Protein AF-A0A0C2R1R6-F1 (afdb_monomer)

Secondary structure (DSSP, 8-state):
-GGGT---HHHHHHHHHHHHTT-GGGGGSPTT----TT-----SSHHHHHHHHHHHHHHHHHHHHHHHHHHHHHHH-

Structure (mmCIF, N/CA/C/O backbone):
data_AF-A0A0C2R1R6-F1
#
_entry.id   AF-A0A0C2R1R6-F1
#
loop_
_atom_site.group_PDB
_atom_site.id
_atom_site.type_symbol
_atom_site.label_atom_id
_atom_site.label_alt_id
_atom_site.label_comp_id
_atom_site.label_asym_id
_atom_site.label_entity_id
_atom_site.label_seq_id
_atom_site.pdbx_PDB_ins_code
_atom_site.Cartn_x
_atom_site.Cartn_y
_atom_site.Cartn_z
_atom_site.occupancy
_atom_site.B_iso_or_equiv
_atom_site.auth_seq_id
_atom_site.auth_comp_id
_atom_site.auth_asym_id
_atom_site.auth_atom_id
_atom_site.pdbx_PDB_model_num
ATOM 1 N N . MET A 1 1 ? 0.742 16.593 3.688 1.00 63.12 1 MET A N 1
ATOM 2 C CA . MET A 1 1 ? 1.380 16.546 2.357 1.00 63.12 1 MET A CA 1
ATOM 3 C C . MET A 1 1 ? 2.878 16.349 2.537 1.00 63.12 1 MET A C 1
ATOM 5 O O . MET A 1 1 ? 3.321 15.220 2.402 1.00 63.12 1 MET A O 1
ATOM 9 N N . GLU A 1 2 ? 3.607 17.352 3.032 1.00 73.19 2 GLU A N 1
ATOM 10 C CA . GLU A 1 2 ? 5.063 17.286 3.269 1.00 73.19 2 GLU A CA 1
ATOM 11 C C . GLU A 1 2 ? 5.500 16.207 4.280 1.00 73.19 2 GLU A C 1
ATOM 13 O O . GLU A 1 2 ? 6.373 15.403 3.972 1.00 73.19 2 GLU A O 1
ATOM 18 N N . LYS A 1 3 ? 4.801 16.075 5.422 1.00 77.44 3 LYS A N 1
ATOM 19 C CA . LYS A 1 3 ? 5.040 15.012 6.430 1.00 77.44 3 LYS A CA 1
ATOM 20 C C . LYS A 1 3 ? 5.056 13.587 5.852 1.00 77.44 3 LYS A C 1
ATOM 22 O O . LYS A 1 3 ? 5.698 12.707 6.411 1.00 77.44 3 LYS A O 1
ATOM 27 N N . TYR A 1 4 ? 4.322 13.360 4.764 1.00 72.31 4 TYR A N 1
ATOM 28 C CA . TYR A 1 4 ? 4.163 12.048 4.134 1.00 72.31 4 TYR A CA 1
ATOM 29 C C . TYR A 1 4 ? 4.858 11.969 2.766 1.00 72.31 4 TYR A C 1
ATOM 31 O O . TYR A 1 4 ? 4.628 11.017 2.029 1.00 72.31 4 TYR A O 1
ATOM 39 N N . GLY A 1 5 ? 5.662 12.977 2.398 1.00 74.62 5 GLY A N 1
ATOM 40 C CA . GLY A 1 5 ? 6.335 13.041 1.096 1.00 74.62 5 GLY A CA 1
ATOM 41 C C . GLY A 1 5 ? 5.389 13.172 -0.106 1.00 74.62 5 GLY A C 1
ATOM 42 O O . GLY A 1 5 ? 5.786 12.886 -1.231 1.00 74.62 5 GLY A O 1
ATOM 43 N N . ILE A 1 6 ? 4.135 13.582 0.112 1.00 78.38 6 ILE A N 1
ATOM 44 C CA . ILE A 1 6 ? 3.125 13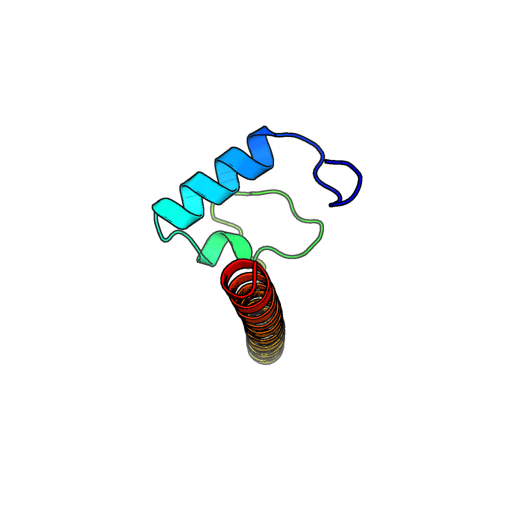.719 -0.945 1.00 78.38 6 ILE A CA 1
ATOM 45 C C . ILE A 1 6 ? 3.242 15.113 -1.555 1.00 78.38 6 ILE A C 1
ATOM 47 O O . ILE A 1 6 ? 3.011 16.116 -0.872 1.00 78.38 6 ILE A O 1
ATOM 51 N N . ILE A 1 7 ? 3.565 15.158 -2.849 1.00 78.94 7 ILE A N 1
ATOM 52 C CA . ILE A 1 7 ? 3.847 16.401 -3.580 1.00 78.94 7 ILE A CA 1
ATOM 53 C C . ILE A 1 7 ? 2.550 17.129 -3.949 1.00 78.94 7 ILE A C 1
ATOM 55 O O . ILE A 1 7 ? 2.467 18.350 -3.834 1.00 78.94 7 ILE A O 1
ATOM 59 N N . ASN A 1 8 ? 1.507 16.402 -4.366 1.00 83.00 8 ASN A N 1
ATOM 60 C CA . ASN A 1 8 ? 0.223 16.993 -4.748 1.00 83.00 8 ASN A CA 1
ATOM 61 C C . ASN A 1 8 ? -0.976 16.148 -4.277 1.00 83.00 8 ASN A C 1
ATOM 63 O O . ASN A 1 8 ? -0.872 14.945 -4.053 1.00 83.00 8 ASN A O 1
ATOM 67 N N . LYS A 1 9 ? -2.143 16.788 -4.123 1.00 86.50 9 LYS A N 1
ATOM 68 C CA . LYS A 1 9 ? -3.376 16.103 -3.694 1.00 86.50 9 LYS A CA 1
ATOM 69 C C . LYS A 1 9 ? -3.889 15.119 -4.749 1.00 86.50 9 LYS A C 1
ATOM 71 O O . LYS A 1 9 ? -4.464 14.092 -4.416 1.00 86.50 9 LYS A O 1
ATOM 76 N N . THR A 1 10 ? -3.622 15.414 -6.021 1.00 85.88 10 THR A N 1
ATOM 77 C CA . THR A 1 10 ? -4.062 14.614 -7.167 1.00 85.88 10 THR A CA 1
ATOM 78 C C . THR A 1 10 ? -3.396 13.236 -7.201 1.00 85.88 10 THR A C 1
ATOM 80 O O . THR A 1 10 ? -3.979 12.290 -7.731 1.00 85.88 10 THR A O 1
ATOM 83 N N . GLN A 1 11 ? -2.216 13.084 -6.590 1.00 81.00 11 GLN A N 1
ATOM 84 C CA . GLN A 1 11 ? -1.576 11.792 -6.346 1.00 81.00 11 GLN A CA 1
ATOM 85 C C . GLN A 1 11 ? -2.444 10.909 -5.441 1.00 81.00 11 GLN A C 1
ATOM 87 O O . GLN A 1 11 ? -2.683 9.753 -5.779 1.00 81.00 11 GLN A O 1
ATOM 92 N N . ILE A 1 12 ? -2.990 11.469 -4.355 1.00 83.94 12 ILE A N 1
ATOM 93 C CA . ILE A 1 12 ? -3.893 10.751 -3.441 1.00 83.94 12 ILE A CA 1
ATOM 94 C C . ILE A 1 12 ? -5.182 10.362 -4.169 1.00 83.94 12 ILE A C 1
ATOM 96 O O . ILE A 1 12 ? -5.595 9.206 -4.101 1.00 83.94 12 ILE A O 1
ATOM 100 N N . ASP A 1 13 ? -5.783 11.292 -4.917 1.00 89.25 13 ASP A N 1
ATOM 101 C CA . ASP A 1 13 ? -7.007 11.026 -5.689 1.00 89.25 13 ASP A CA 1
ATOM 102 C C . ASP A 1 13 ? -6.804 9.877 -6.691 1.00 89.25 13 ASP A C 1
ATOM 104 O O . ASP A 1 13 ? -7.668 9.015 -6.872 1.00 89.25 13 ASP A O 1
ATOM 108 N N . THR A 1 14 ? -5.624 9.831 -7.312 1.00 87.31 14 THR A N 1
ATOM 109 C CA . THR A 1 14 ? -5.241 8.768 -8.245 1.00 87.31 14 THR A CA 1
ATOM 110 C C . THR A 1 14 ? -5.095 7.420 -7.535 1.00 87.31 14 THR A C 1
ATOM 112 O O . THR A 1 14 ? -5.627 6.420 -8.021 1.00 87.31 14 THR A O 1
ATOM 115 N N . TRP A 1 15 ? -4.445 7.384 -6.367 1.00 85.00 15 TRP A N 1
ATOM 116 C CA . TRP A 1 15 ? -4.307 6.165 -5.560 1.00 85.00 15 TRP A CA 1
ATOM 117 C C . TRP A 1 15 ? -5.660 5.627 -5.097 1.00 85.00 15 TRP A C 1
ATOM 119 O O . TRP A 1 15 ? -5.928 4.433 -5.234 1.00 85.00 15 TRP A O 1
ATOM 129 N N . ILE A 1 16 ? -6.545 6.508 -4.619 1.00 89.06 16 ILE A N 1
ATOM 130 C CA . ILE A 1 16 ? -7.913 6.151 -4.222 1.00 89.06 16 ILE A CA 1
ATOM 131 C C . ILE A 1 16 ? -8.674 5.546 -5.408 1.00 89.06 16 ILE A C 1
ATOM 133 O O . ILE A 1 16 ? -9.380 4.549 -5.240 1.00 89.06 16 ILE A O 1
ATOM 137 N N . ARG A 1 17 ? -8.531 6.115 -6.613 1.00 91.56 17 ARG A N 1
ATOM 138 C CA . ARG A 1 17 ? -9.189 5.591 -7.819 1.00 91.56 17 ARG A CA 1
ATOM 139 C C . ARG A 1 17 ? -8.723 4.176 -8.157 1.00 91.56 17 ARG A C 1
ATOM 141 O O . ARG A 1 17 ? -9.569 3.330 -8.440 1.00 91.56 17 ARG A O 1
ATOM 148 N N . TRP A 1 18 ? -7.421 3.905 -8.096 1.00 88.12 18 TRP A N 1
ATOM 149 C CA . TRP A 1 18 ? -6.889 2.559 -8.343 1.00 88.12 18 TRP A CA 1
ATOM 150 C C . TRP A 1 18 ? -7.336 1.556 -7.298 1.00 88.12 18 TRP A C 1
ATOM 152 O O . TRP A 1 18 ? -7.774 0.469 -7.662 1.00 88.12 18 TRP A O 1
ATOM 162 N N . PHE A 1 19 ? -7.299 1.937 -6.021 1.00 86.38 19 PHE A N 1
ATOM 163 C CA . PHE A 1 19 ? -7.781 1.088 -4.938 1.00 86.38 19 PHE A CA 1
ATOM 164 C C . PHE A 1 19 ? -9.253 0.703 -5.145 1.00 86.38 19 PHE A C 1
ATOM 166 O O . PHE A 1 19 ? -9.594 -0.476 -5.132 1.00 86.38 19 PHE A O 1
ATOM 173 N N . ARG A 1 20 ? -10.118 1.682 -5.445 1.00 91.25 20 ARG A N 1
ATOM 174 C CA . ARG A 1 20 ? -11.542 1.437 -5.746 1.00 91.25 20 ARG A CA 1
ATOM 175 C C . ARG A 1 20 ? -11.764 0.586 -6.997 1.00 91.25 20 ARG A C 1
ATOM 177 O O . ARG A 1 20 ? -12.765 -0.113 -7.072 1.00 91.25 20 ARG A O 1
ATOM 184 N N . SER A 1 21 ? -10.848 0.654 -7.961 1.00 91.31 21 SER A N 1
ATOM 185 C CA . SER A 1 21 ? -10.910 -0.102 -9.220 1.00 91.31 21 SER A CA 1
ATOM 186 C C . SER A 1 21 ? -10.185 -1.453 -9.145 1.00 91.31 21 SER A C 1
ATOM 188 O O . SER A 1 21 ? -10.037 -2.119 -10.165 1.00 91.31 21 SER A O 1
ATOM 190 N N . ASN A 1 22 ? -9.712 -1.857 -7.957 1.00 83.12 22 ASN A N 1
ATOM 191 C CA . ASN A 1 22 ? -8.898 -3.055 -7.730 1.00 83.12 22 ASN A CA 1
ATOM 192 C C 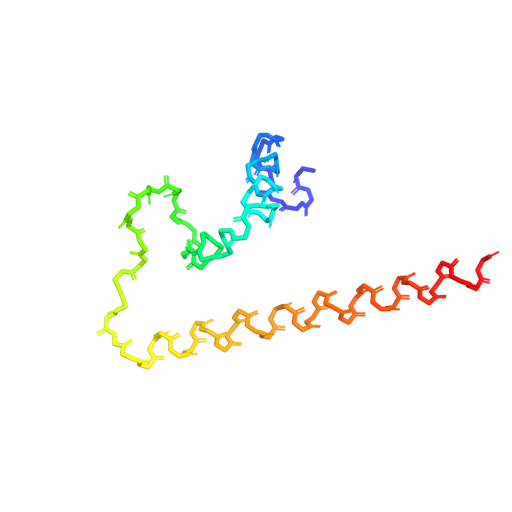. ASN A 1 22 ? -7.616 -3.122 -8.596 1.00 83.12 22 ASN A C 1
ATOM 194 O O . ASN A 1 22 ? -7.084 -4.194 -8.883 1.00 83.12 22 ASN A O 1
ATOM 198 N N . GLU A 1 2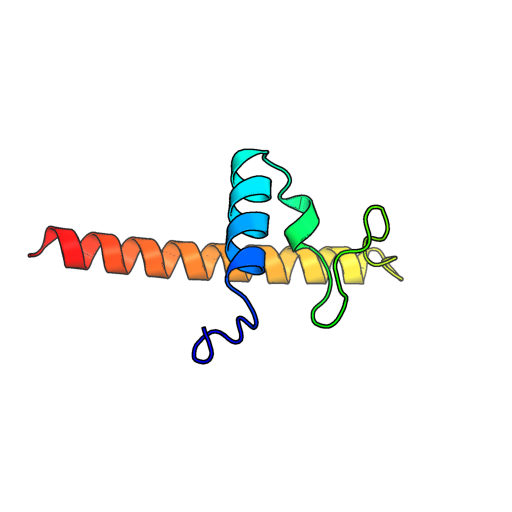3 ? -7.077 -1.970 -9.006 1.00 81.94 23 GLU A N 1
ATOM 199 C CA . GLU A 1 23 ? -5.842 -1.850 -9.794 1.00 81.94 23 GLU A CA 1
ATOM 200 C C . GLU A 1 23 ? -4.591 -1.848 -8.893 1.00 81.94 23 GLU A C 1
ATOM 202 O O . GLU A 1 23 ? -3.672 -1.046 -9.070 1.00 81.94 23 GLU A O 1
ATOM 207 N N . ILE A 1 24 ? -4.548 -2.749 -7.906 1.00 77.88 24 ILE A N 1
ATOM 208 C CA . ILE A 1 24 ? -3.507 -2.776 -6.864 1.00 77.88 24 ILE A CA 1
ATOM 209 C C . ILE A 1 24 ? -2.094 -3.030 -7.411 1.00 77.88 24 ILE A C 1
ATOM 211 O O . ILE A 1 24 ? -1.122 -2.514 -6.872 1.00 77.88 24 ILE A O 1
ATOM 215 N N . HIS A 1 25 ? -1.982 -3.708 -8.557 1.00 73.81 25 HIS A N 1
ATOM 216 C CA . HIS A 1 25 ? -0.723 -3.942 -9.277 1.00 73.81 25 HIS A CA 1
ATOM 217 C C . HIS A 1 25 ? 0.030 -2.645 -9.639 1.00 73.81 25 HIS A C 1
ATOM 219 O O . HIS A 1 25 ? 1.216 -2.672 -9.956 1.00 73.81 25 HIS A O 1
ATOM 225 N N . ARG A 1 26 ? -0.639 -1.482 -9.618 1.00 75.38 26 ARG A N 1
ATOM 226 C CA . ARG A 1 26 ? -0.004 -0.178 -9.865 1.00 75.38 26 ARG A CA 1
ATOM 227 C C . ARG A 1 26 ? 0.806 0.331 -8.670 1.00 75.38 26 ARG A C 1
ATOM 229 O O . ARG A 1 26 ? 1.650 1.207 -8.860 1.00 75.38 26 ARG A O 1
ATOM 236 N N . PHE A 1 27 ? 0.573 -0.204 -7.470 1.00 74.38 27 PHE A N 1
ATOM 237 C CA . PHE A 1 27 ? 1.359 0.107 -6.273 1.00 74.38 27 PHE A CA 1
ATOM 238 C C . PHE A 1 27 ? 2.707 -0.631 -6.239 1.00 74.38 27 PHE A C 1
ATOM 240 O O . PHE A 1 27 ? 3.599 -0.204 -5.514 1.00 74.38 27 PHE A O 1
ATOM 247 N N . ASP A 1 28 ? 2.900 -1.654 -7.081 1.00 67.94 28 ASP A N 1
ATOM 248 C CA . ASP A 1 28 ? 4.169 -2.390 -7.220 1.00 67.94 28 ASP A CA 1
ATOM 249 C C . ASP A 1 28 ? 5.264 -1.613 -7.980 1.00 67.94 28 ASP A C 1
ATOM 251 O O . ASP A 1 28 ? 6.362 -2.131 -8.226 1.00 67.94 28 ASP A O 1
ATOM 255 N N . GLN A 1 29 ? 5.000 -0.363 -8.381 1.00 67.44 29 GLN A N 1
ATOM 256 C CA . GLN A 1 29 ? 6.011 0.449 -9.052 1.00 67.44 29 GLN A CA 1
ATOM 257 C C . GLN A 1 29 ? 7.175 0.788 -8.106 1.00 67.44 29 GLN A C 1
ATOM 259 O O . GLN A 1 29 ? 6.961 1.155 -6.951 1.00 67.44 29 GLN A O 1
ATOM 264 N N . PRO A 1 30 ? 8.430 0.685 -8.585 1.00 61.44 30 PRO A N 1
ATOM 265 C CA . PRO A 1 30 ? 9.599 0.974 -7.769 1.00 61.44 30 PRO A CA 1
ATOM 266 C C . PRO A 1 30 ? 9.627 2.429 -7.302 1.00 61.44 30 PRO A C 1
ATOM 268 O O . PRO A 1 30 ? 9.274 3.356 -8.035 1.00 61.44 30 PRO A O 1
ATOM 271 N N . ILE A 1 31 ? 10.154 2.614 -6.093 1.00 53.69 31 ILE A N 1
ATOM 272 C CA . ILE A 1 31 ? 10.418 3.922 -5.495 1.00 53.69 31 ILE A CA 1
ATOM 273 C C . ILE A 1 31 ? 11.320 4.724 -6.447 1.00 53.69 31 ILE A C 1
ATOM 275 O O . ILE A 1 31 ? 12.410 4.279 -6.803 1.00 53.69 31 ILE A O 1
ATOM 279 N N . GLY A 1 32 ? 10.846 5.892 -6.890 1.00 53.28 32 GLY A N 1
ATOM 280 C CA . GLY A 1 32 ? 11.572 6.778 -7.808 1.00 53.28 32 GLY A CA 1
ATOM 281 C C . GLY A 1 32 ? 11.227 6.633 -9.297 1.00 53.28 32 GLY A C 1
ATOM 282 O O . GLY A 1 32 ? 11.799 7.358 -10.112 1.00 53.28 32 GLY A O 1
ATOM 283 N N . LYS A 1 33 ? 10.290 5.755 -9.685 1.00 56.09 33 LYS A N 1
ATOM 284 C CA . LYS A 1 33 ? 9.703 5.753 -11.038 1.00 56.09 33 LYS A CA 1
ATOM 285 C C . LYS A 1 33 ? 8.294 6.349 -11.008 1.00 56.09 33 LYS A C 1
ATOM 287 O O . LYS A 1 33 ? 7.506 6.071 -10.112 1.00 56.09 33 LYS A O 1
ATOM 292 N N . GLN A 1 34 ? 8.001 7.202 -11.987 1.00 56.28 34 GLN A N 1
ATOM 293 C CA . GLN A 1 34 ? 6.679 7.794 -12.187 1.00 56.28 34 GLN A CA 1
ATOM 294 C C . GLN A 1 34 ? 5.798 6.855 -13.021 1.00 56.28 34 GLN A C 1
ATOM 296 O O . GLN A 1 34 ? 6.298 6.177 -13.921 1.00 56.28 34 GLN A O 1
ATOM 301 N N . TYR A 1 35 ? 4.487 6.897 -12.757 1.00 54.81 35 TYR A N 1
ATOM 302 C CA . TYR A 1 35 ? 3.427 6.158 -13.446 1.00 54.81 35 TYR A CA 1
ATOM 303 C C . TYR A 1 35 ? 3.531 6.212 -14.967 1.00 54.81 35 TYR A C 1
ATOM 305 O O . TYR A 1 35 ? 2.963 7.084 -15.621 1.00 54.81 35 TYR A O 1
ATOM 313 N N . SER A 1 36 ? 4.219 5.233 -15.536 1.00 54.44 36 SER A N 1
ATOM 314 C CA . SER A 1 36 ? 4.158 4.921 -16.957 1.00 54.44 36 SER A CA 1
ATOM 315 C C . SER A 1 36 ? 3.234 3.715 -17.106 1.00 54.44 36 SER A C 1
ATOM 317 O O . SER A 1 36 ? 3.491 2.632 -16.581 1.00 54.44 36 SER A O 1
ATOM 319 N N . TYR A 1 37 ? 2.076 3.935 -17.731 1.00 46.09 37 TYR A N 1
ATOM 320 C CA . TYR A 1 37 ? 1.103 2.881 -18.014 1.00 46.09 37 TYR A CA 1
ATOM 321 C C . TYR A 1 37 ? 1.776 1.798 -18.875 1.00 46.09 37 TYR A C 1
ATOM 323 O O . TYR A 1 37 ? 2.320 2.114 -19.926 1.00 46.09 37 TYR A O 1
ATOM 331 N N . GLY A 1 38 ? 1.772 0.541 -18.416 1.00 52.59 38 GLY A N 1
ATOM 332 C CA . GLY A 1 38 ? 2.357 -0.593 -19.146 1.00 52.59 38 GLY A CA 1
ATOM 333 C C . GLY A 1 38 ? 3.842 -0.875 -18.879 1.00 52.59 38 GLY A C 1
ATOM 334 O O . GLY A 1 38 ? 4.332 -1.910 -19.315 1.00 52.59 38 GLY A O 1
ATOM 335 N N . HIS A 1 39 ? 4.541 -0.033 -18.112 1.00 54.12 39 HIS A N 1
ATOM 336 C CA . HIS A 1 39 ? 5.922 -0.286 -17.693 1.00 54.12 39 HIS A CA 1
ATOM 337 C C . HIS A 1 39 ? 5.980 -0.551 -16.188 1.00 54.12 39 HIS A C 1
ATOM 339 O O . HIS A 1 39 ? 6.339 0.308 -15.382 1.00 54.12 39 HIS A O 1
ATOM 345 N N . GLY A 1 40 ? 5.595 -1.769 -15.801 1.00 56.44 40 GLY A N 1
ATOM 346 C CA . GLY A 1 40 ? 6.063 -2.325 -14.533 1.00 56.44 40 GLY A CA 1
ATOM 347 C C . GLY A 1 40 ? 7.591 -2.468 -14.572 1.00 56.44 40 GLY A C 1
ATOM 348 O O . GLY A 1 40 ? 8.169 -2.493 -15.660 1.00 56.44 40 GLY A O 1
ATOM 349 N N . PRO A 1 41 ? 8.274 -2.529 -13.420 1.00 58.44 41 PRO A N 1
ATOM 350 C CA . PRO A 1 41 ? 9.694 -2.858 -13.412 1.00 58.44 41 PRO A CA 1
ATOM 351 C C . PRO A 1 41 ? 9.896 -4.181 -14.163 1.00 58.44 41 PRO A C 1
ATOM 353 O O . PRO A 1 41 ? 9.298 -5.188 -13.788 1.00 58.44 41 PRO A O 1
ATOM 356 N N . GLU A 1 42 ? 10.721 -4.188 -15.212 1.00 61.12 42 GLU A N 1
ATOM 357 C CA . GLU A 1 42 ? 11.292 -5.441 -15.705 1.00 61.12 42 GLU A CA 1
ATOM 358 C C . GLU A 1 42 ? 12.075 -6.037 -14.537 1.00 61.12 42 GLU A C 1
ATOM 360 O O . GLU A 1 42 ? 13.065 -5.465 -14.077 1.00 61.12 42 GLU A O 1
ATOM 365 N N . TYR A 1 43 ? 11.563 -7.127 -13.970 1.00 63.47 43 TYR A N 1
ATOM 366 C CA . TYR A 1 43 ? 12.300 -7.870 -12.960 1.00 63.47 43 TYR A CA 1
ATOM 367 C C . TYR A 1 43 ? 13.492 -8.509 -13.670 1.00 63.47 43 TYR A C 1
ATOM 369 O O . TYR A 1 43 ? 13.292 -9.258 -14.627 1.00 63.47 43 TYR A O 1
ATOM 377 N N . ALA A 1 44 ? 14.718 -8.224 -13.225 1.00 65.81 44 ALA A N 1
ATOM 378 C CA . ALA A 1 44 ? 15.895 -8.837 -13.831 1.00 65.81 44 ALA A CA 1
ATOM 379 C C . ALA A 1 44 ? 15.993 -10.326 -13.449 1.00 65.81 44 ALA A C 1
ATOM 381 O O . ALA A 1 44 ? 16.645 -11.101 -14.147 1.00 65.81 44 ALA A O 1
ATOM 382 N N . SER A 1 45 ? 15.310 -10.752 -12.374 1.00 78.12 45 SER A N 1
ATOM 383 C CA . SER A 1 45 ? 15.160 -12.163 -12.005 1.00 78.12 45 SER A CA 1
ATOM 384 C C . SER A 1 45 ? 13.882 -12.479 -11.208 1.00 78.12 45 SER A C 1
ATOM 386 O O . SER A 1 45 ? 13.273 -11.619 -10.570 1.00 78.12 45 SER A O 1
ATOM 388 N N . GLU A 1 46 ? 13.512 -13.764 -11.168 1.00 78.75 46 GLU A N 1
ATOM 389 C CA . GLU A 1 46 ? 12.425 -14.273 -10.315 1.00 78.75 46 GLU A CA 1
ATOM 390 C C . GLU A 1 46 ? 12.696 -14.090 -8.810 1.00 78.75 46 GLU A C 1
ATOM 392 O O . GLU A 1 46 ? 11.749 -14.014 -8.024 1.00 78.75 46 GLU A O 1
ATOM 397 N N . SER A 1 47 ? 13.964 -14.003 -8.379 1.00 83.31 47 SER A N 1
ATOM 398 C CA . SER A 1 47 ? 14.284 -13.745 -6.967 1.00 83.31 47 SER A CA 1
ATOM 399 C C . SER A 1 47 ? 13.945 -12.304 -6.592 1.00 83.31 47 SER A C 1
ATOM 401 O O . SER A 1 47 ? 13.260 -12.087 -5.599 1.00 83.31 47 SER A O 1
ATOM 403 N N . GLU A 1 48 ? 14.311 -11.332 -7.431 1.00 79.50 48 GLU A N 1
ATOM 404 C CA . GLU A 1 48 ? 13.985 -9.919 -7.203 1.00 79.50 48 GLU A CA 1
ATOM 405 C C . GLU A 1 48 ? 12.474 -9.684 -7.156 1.00 79.50 48 GLU A C 1
ATOM 407 O O . GLU A 1 48 ? 11.981 -8.900 -6.341 1.00 79.50 48 GLU A O 1
ATOM 412 N N . LYS A 1 49 ? 11.719 -10.391 -8.005 1.00 76.56 49 LYS A N 1
ATOM 413 C CA . LYS A 1 49 ? 10.255 -10.368 -7.979 1.00 76.56 49 LYS A CA 1
ATOM 414 C C . LYS A 1 49 ? 9.709 -10.859 -6.636 1.00 76.56 49 LYS A C 1
ATOM 416 O O . LYS A 1 49 ? 8.873 -10.181 -6.038 1.00 76.56 49 LYS A O 1
ATOM 421 N N . LYS A 1 50 ? 10.200 -12.001 -6.141 1.00 81.50 50 LYS A N 1
ATOM 422 C CA . LYS A 1 50 ? 9.798 -12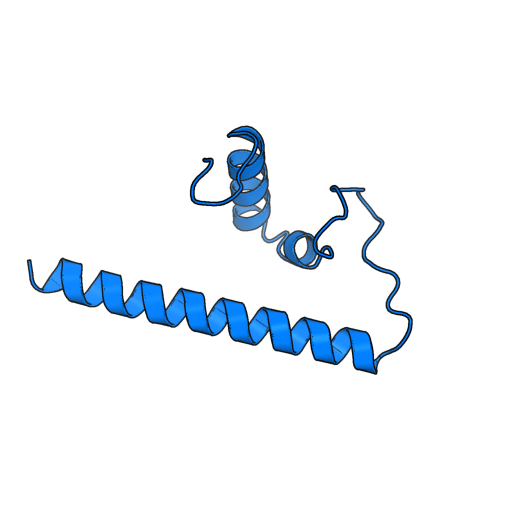.562 -4.838 1.00 81.50 50 LYS A CA 1
ATOM 423 C C . LYS A 1 50 ? 10.188 -11.659 -3.672 1.00 81.50 50 LYS A C 1
ATOM 425 O O . LYS A 1 50 ? 9.378 -11.455 -2.771 1.00 81.50 50 LYS A O 1
ATOM 430 N N . ASP A 1 51 ? 11.387 -11.087 -3.694 1.00 83.94 51 ASP A N 1
ATOM 431 C CA . ASP A 1 51 ? 11.861 -10.198 -2.632 1.00 83.94 51 ASP A CA 1
ATOM 432 C C . ASP A 1 51 ? 11.019 -8.925 -2.550 1.00 83.94 51 ASP A C 1
ATOM 434 O O . ASP A 1 51 ? 10.648 -8.492 -1.454 1.00 83.94 51 ASP A O 1
ATOM 438 N N . ARG A 1 52 ? 10.622 -8.366 -3.700 1.00 76.12 52 ARG A N 1
ATOM 439 C CA . ARG A 1 52 ? 9.696 -7.229 -3.730 1.00 76.12 52 ARG A CA 1
ATOM 440 C C . ARG A 1 52 ? 8.298 -7.584 -3.254 1.00 76.12 52 ARG A C 1
ATOM 442 O O . ARG A 1 52 ? 7.749 -6.834 -2.452 1.00 76.12 52 ARG A O 1
ATOM 449 N N . GLN A 1 53 ? 7.744 -8.716 -3.688 1.00 80.19 53 GLN A N 1
ATOM 450 C CA . GLN A 1 53 ? 6.450 -9.187 -3.183 1.00 80.19 53 GLN A CA 1
ATOM 451 C C . GLN A 1 53 ? 6.488 -9.368 -1.661 1.00 80.19 53 GLN A C 1
ATOM 453 O O . GLN A 1 53 ? 5.602 -8.890 -0.958 1.00 80.19 53 GLN A O 1
ATOM 458 N N . ASN A 1 54 ? 7.556 -9.966 -1.130 1.00 85.50 54 ASN A N 1
ATOM 459 C CA . ASN A 1 54 ? 7.750 -10.107 0.311 1.00 85.50 54 ASN A CA 1
ATOM 460 C C . ASN A 1 54 ? 7.852 -8.754 1.028 1.00 85.50 54 ASN A C 1
ATOM 462 O O . ASN A 1 54 ? 7.295 -8.596 2.115 1.00 85.50 54 ASN A O 1
ATOM 466 N N . ALA A 1 55 ? 8.555 -7.775 0.454 1.00 83.50 55 ALA A N 1
ATOM 467 C CA . ALA A 1 55 ? 8.635 -6.429 1.017 1.00 83.50 55 ALA A CA 1
ATOM 468 C C . ALA A 1 55 ? 7.263 -5.732 1.029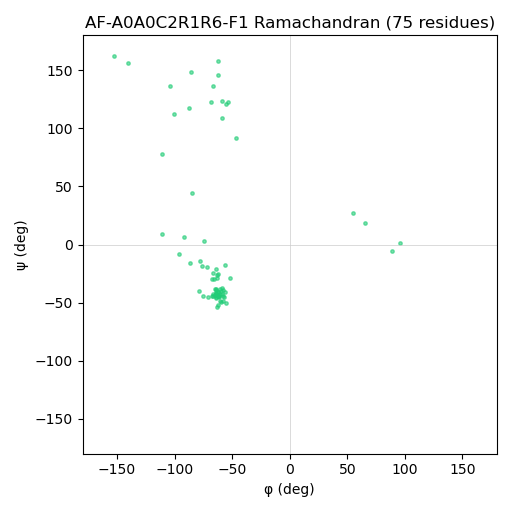 1.00 83.50 55 ALA A C 1
ATOM 470 O O . ALA A 1 55 ? 6.898 -5.126 2.038 1.00 83.50 55 ALA A O 1
ATOM 471 N N . HIS A 1 56 ? 6.488 -5.875 -0.050 1.00 76.81 56 HIS A N 1
ATOM 472 C CA . HIS A 1 56 ? 5.137 -5.328 -0.158 1.00 76.81 56 HIS A CA 1
ATOM 473 C C . HIS A 1 56 ? 4.200 -5.936 0.892 1.00 76.81 56 HIS A C 1
ATOM 475 O O . HIS A 1 56 ? 3.632 -5.210 1.705 1.00 76.81 56 HIS A O 1
ATOM 481 N N . LEU A 1 57 ? 4.149 -7.269 0.975 1.00 83.88 57 LEU A N 1
ATOM 482 C CA . LEU A 1 57 ? 3.338 -7.995 1.959 1.00 83.88 57 LEU A CA 1
ATOM 483 C C . LEU A 1 57 ? 3.709 -7.635 3.406 1.00 83.88 57 LEU A C 1
ATOM 485 O O . LEU A 1 57 ? 2.841 -7.534 4.275 1.00 83.88 57 LEU A O 1
ATOM 489 N N . LYS A 1 58 ? 4.998 -7.427 3.703 1.00 87.81 58 LYS A N 1
ATOM 490 C CA . LYS A 1 58 ? 5.428 -6.950 5.028 1.00 87.81 58 LYS A CA 1
ATOM 491 C C . LYS A 1 58 ? 4.868 -5.561 5.326 1.00 87.81 58 LYS A C 1
ATOM 493 O O . LYS A 1 58 ? 4.388 -5.333 6.433 1.00 87.81 58 LYS A O 1
ATOM 498 N N . MET A 1 59 ? 4.899 -4.654 4.353 1.00 80.19 59 MET A N 1
ATOM 499 C CA . MET A 1 59 ? 4.374 -3.300 4.518 1.00 80.19 59 MET A CA 1
ATOM 500 C C . MET A 1 59 ? 2.850 -3.287 4.696 1.00 80.19 59 MET A C 1
ATOM 502 O O . MET A 1 59 ? 2.361 -2.598 5.591 1.00 80.19 59 MET A O 1
ATOM 506 N N . GLU A 1 60 ? 2.109 -4.082 3.920 1.00 81.25 60 GLU A N 1
ATOM 507 C CA . GLU A 1 60 ? 0.660 -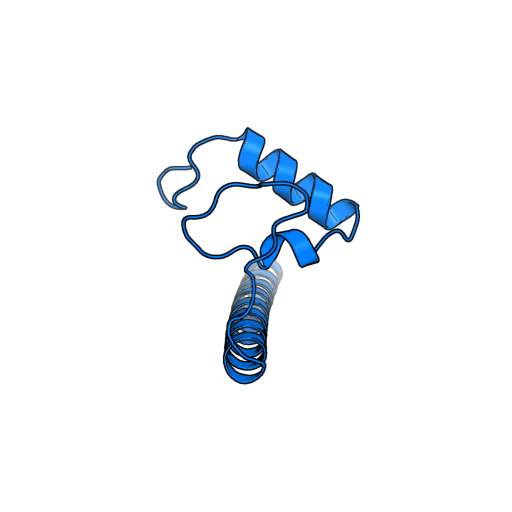4.258 4.097 1.00 81.25 60 GLU A CA 1
ATOM 508 C C . GLU A 1 60 ? 0.322 -4.753 5.510 1.00 81.25 60 GLU A C 1
ATOM 510 O O . GLU A 1 60 ? -0.544 -4.184 6.177 1.00 81.25 60 GLU A O 1
ATOM 515 N N . ASN A 1 61 ? 1.058 -5.750 6.014 1.00 92.06 61 ASN A N 1
ATOM 516 C CA . ASN A 1 61 ? 0.884 -6.246 7.380 1.00 92.06 61 ASN A CA 1
ATOM 517 C C . ASN A 1 61 ? 1.131 -5.158 8.437 1.00 92.06 61 ASN A C 1
ATOM 519 O O . ASN A 1 61 ? 0.370 -5.057 9.397 1.00 92.06 61 ASN A O 1
ATOM 523 N N . GLU A 1 62 ? 2.163 -4.329 8.276 1.00 92.69 62 GLU A N 1
ATOM 524 C CA . GLU A 1 62 ? 2.436 -3.219 9.200 1.00 92.69 62 GLU A CA 1
ATOM 525 C C . GLU A 1 62 ? 1.331 -2.153 9.180 1.00 92.69 62 GLU A C 1
ATOM 527 O O . GLU A 1 62 ? 0.949 -1.634 10.230 1.00 92.69 62 GLU A O 1
ATOM 532 N N . ILE A 1 63 ? 0.770 -1.849 8.006 1.00 86.88 63 ILE A N 1
ATOM 533 C CA . ILE A 1 63 ? -0.373 -0.932 7.882 1.00 86.88 63 ILE A CA 1
ATOM 534 C C . ILE A 1 63 ? -1.603 -1.514 8.587 1.00 86.88 63 ILE A C 1
ATOM 536 O O . ILE A 1 63 ? -2.263 -0.804 9.349 1.00 86.88 63 ILE A O 1
ATOM 540 N N . LEU A 1 64 ? -1.888 -2.803 8.386 1.00 91.94 64 LEU A N 1
ATOM 541 C CA . LEU A 1 64 ? -3.009 -3.485 9.037 1.00 91.94 64 LEU A CA 1
ATOM 542 C C . LEU A 1 64 ? -2.862 -3.510 10.562 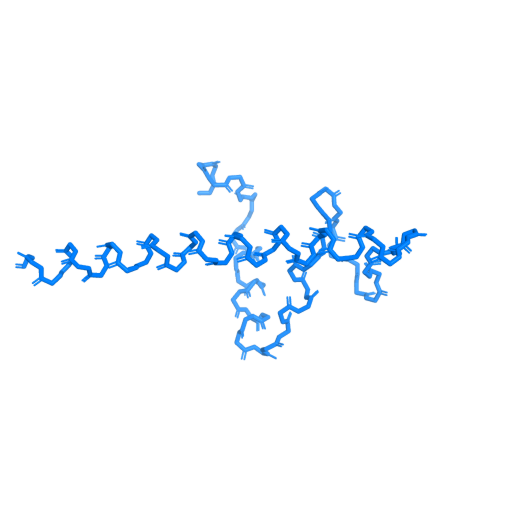1.00 91.94 64 LEU A C 1
ATOM 544 O O . LEU A 1 64 ? -3.835 -3.247 11.268 1.00 91.94 64 LEU A O 1
ATOM 548 N N . LYS A 1 65 ? -1.655 -3.755 11.085 1.00 94.62 65 LYS A N 1
ATOM 549 C CA . LYS A 1 65 ? -1.382 -3.680 12.531 1.00 94.62 65 LYS A CA 1
ATOM 550 C C . LYS A 1 65 ? -1.678 -2.288 13.089 1.00 94.62 65 LYS A C 1
ATOM 552 O O . LYS A 1 65 ? -2.444 -2.180 14.043 1.00 94.62 65 LYS A O 1
ATOM 557 N N . LYS A 1 66 ? -1.162 -1.232 12.447 1.00 92.75 66 LYS A N 1
ATOM 558 C CA . LYS A 1 66 ? -1.428 0.162 12.850 1.00 92.75 66 LYS A CA 1
ATOM 559 C C . LYS A 1 66 ? -2.916 0.504 12.803 1.00 92.75 66 LYS A C 1
ATOM 561 O O . LYS A 1 66 ? -3.422 1.178 13.692 1.00 92.75 66 LYS A O 1
ATOM 566 N N . TYR A 1 67 ? -3.632 0.026 11.785 1.00 92.31 67 TYR A N 1
ATOM 567 C CA . TYR A 1 67 ? -5.080 0.214 11.693 1.00 92.31 67 TYR A CA 1
ATOM 568 C C . TYR A 1 67 ? -5.824 -0.469 12.849 1.00 92.31 67 TYR A C 1
ATOM 570 O O . TYR A 1 67 ? -6.728 0.124 13.436 1.00 92.31 67 TYR A O 1
ATOM 578 N N . LEU A 1 68 ? -5.436 -1.697 13.204 1.00 93.81 68 LEU A N 1
ATOM 579 C CA . LEU A 1 68 ? -6.033 -2.424 14.326 1.00 93.81 68 LEU A CA 1
ATOM 580 C C . LEU 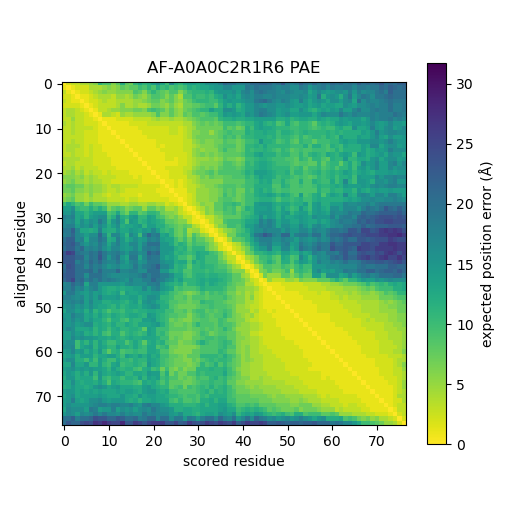A 1 68 ? -5.776 -1.731 15.669 1.00 93.81 68 LEU A C 1
ATOM 582 O O . LEU A 1 68 ? -6.668 -1.724 16.514 1.00 93.81 68 LEU A O 1
ATOM 586 N N . GLU A 1 69 ? -4.591 -1.157 15.869 1.00 94.50 69 GLU A N 1
ATOM 587 C CA . GLU A 1 69 ? -4.264 -0.355 17.057 1.00 94.50 69 GLU A CA 1
ATOM 588 C C . GLU A 1 69 ? -5.148 0.893 17.144 1.00 94.50 69 GLU A C 1
ATOM 590 O O . GLU A 1 69 ? -5.888 1.038 18.117 1.00 94.50 69 GLU A O 1
ATOM 595 N N . LEU A 1 70 ? -5.189 1.705 16.083 1.00 93.75 70 LEU A N 1
ATOM 596 C CA . LEU A 1 70 ? -6.055 2.889 16.004 1.00 93.75 70 LEU A CA 1
ATOM 597 C C . LEU A 1 70 ? -7.533 2.541 16.224 1.00 93.75 70 LEU A C 1
ATOM 599 O O . LEU A 1 70 ? -8.256 3.252 16.917 1.00 93.75 70 LEU A O 1
ATOM 603 N N . SER A 1 71 ? -8.000 1.422 15.662 1.00 93.25 71 SER A N 1
ATOM 604 C CA . SER A 1 71 ? -9.380 0.973 15.856 1.00 93.25 71 SER A CA 1
ATOM 605 C C . SER A 1 71 ? -9.680 0.575 17.302 1.00 93.25 71 SER A C 1
ATOM 607 O O . SER A 1 71 ? -10.843 0.659 17.697 1.00 93.25 71 SER A O 1
ATOM 609 N N . LYS A 1 72 ? -8.696 0.086 18.066 1.00 92.94 72 LYS A N 1
ATOM 610 C CA . LYS A 1 72 ? -8.871 -0.215 19.494 1.00 92.94 72 LYS A CA 1
ATOM 611 C C . LYS A 1 72 ? -8.897 1.065 20.317 1.00 92.94 72 LYS A C 1
ATOM 613 O O . LYS A 1 72 ? -9.767 1.186 21.168 1.00 92.94 72 LYS A O 1
ATOM 618 N N . GLU A 1 73 ? -7.990 2.000 20.042 1.00 92.00 73 GLU A N 1
ATOM 619 C CA . GLU A 1 73 ? -7.951 3.313 20.701 1.00 92.00 73 GLU A CA 1
ATOM 620 C C . GLU A 1 73 ? -9.294 4.038 20.556 1.00 92.00 73 GLU A C 1
ATOM 622 O O . GLU A 1 73 ? -9.908 4.382 21.559 1.00 92.00 73 GLU A O 1
ATOM 627 N N . LEU A 1 74 ? -9.823 4.121 19.330 1.00 88.50 74 LEU A N 1
ATOM 628 C CA . LEU A 1 74 ? -11.114 4.759 19.035 1.00 88.50 74 LEU A CA 1
ATOM 629 C C . LEU A 1 74 ? -12.336 4.073 19.665 1.00 88.50 74 LEU A C 1
ATOM 631 O O . LEU A 1 74 ? -13.392 4.684 19.745 1.00 88.50 74 LEU A O 1
ATOM 635 N N . LYS A 1 75 ? -12.245 2.790 20.035 1.00 85.94 75 LYS A N 1
ATOM 636 C CA . LYS A 1 75 ? -13.339 2.071 20.719 1.00 85.94 75 LYS A CA 1
ATOM 637 C C . LYS A 1 75 ? -13.310 2.249 22.235 1.00 85.94 75 LYS A C 1
ATOM 639 O O . LYS A 1 75 ? -14.279 1.878 22.891 1.00 85.94 75 LYS A O 1
ATOM 644 N N . ASN A 1 76 ? -12.182 2.708 22.771 1.00 77.38 76 ASN A N 1
ATOM 645 C CA . ASN A 1 76 ? -11.979 2.923 24.197 1.00 77.38 76 ASN A CA 1
ATOM 646 C C . ASN A 1 76 ? -12.236 4.389 24.612 1.00 77.38 76 ASN A C 1
ATOM 648 O O . ASN A 1 76 ? -12.231 4.665 25.810 1.00 77.38 76 ASN A O 1
ATOM 652 N N . GLU A 1 77 ? -12.443 5.294 23.647 1.00 59.03 77 GLU A N 1
ATOM 653 C CA . GLU A 1 77 ? -13.033 6.638 23.814 1.00 59.03 77 GLU A CA 1
ATOM 654 C C . GLU A 1 77 ? -14.565 6.589 23.722 1.00 59.03 77 GLU A C 1
ATOM 656 O O . GLU A 1 77 ? -15.213 7.360 24.467 1.00 59.03 77 GLU A O 1
#

pLDDT: mean 77.91, std 12.89, range [46.09, 94.62]

Solvent-accessible surface area (backbone atoms only — not comparable to full-atom values): 4833 Å² total; per-residue (Å²): 86,73,96,74,74,42,90,55,72,66,59,55,55,50,51,54,51,30,58,78,67,68,45,59,78,68,71,70,51,56,92,93,62,76,96,49,90,92,61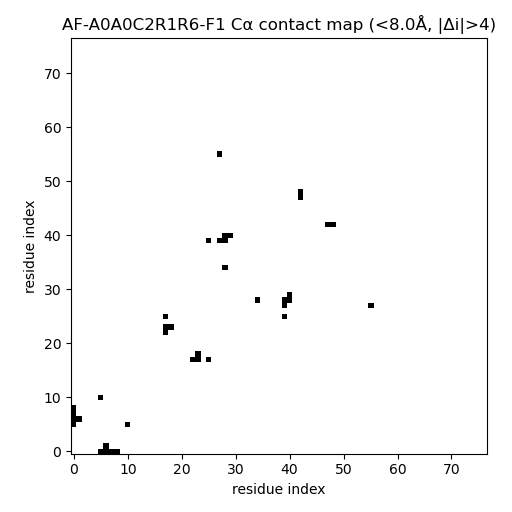,67,73,81,62,93,41,75,63,60,47,50,53,49,51,52,52,50,55,52,50,53,51,54,51,51,51,52,49,54,50,54,55,48,56,65,71,74,109

Organism: NCBI:txid889306

Radius of gyration: 15.45 Å; Cα contacts (8 Å, |Δi|>4): 19; chains: 1; bounding box: 29×32×43 Å

Mean predicted aligned error: 9.98 Å

Sequence (77 aa):
MEKYGIINKTQIDTWIRWFRSNEIHRFDQPIGKQYSYGHGPEYASESEKKDRQNAHLKMENEILKKYLELSKELKNE

Foldseek 3Di:
DVVVPDPDPVVVVVVVVCVVVVVCVQVLADDPDDDDPPDRPPDPDPVSVVVSVVVVVVVVVVVVVVVVVVVVVVVVD

InterPro domains:
  IPR009057 Homedomain-like superfamily [SSF46689] (2-70)